Protein AF-A0A7R9Y716-F1 (afdb_monomer_lite)

Secondary structure (DSSP, 8-state):
---S------PPBHHHHHHHHHHHHHHHHHHS-TT------TTHHHHHHTTS-B-TTT-BBSSTHHHHHHHHIIIIIHHHHHHHHHHHSSSTT-------------------

Radius of gyration: 28.52 Å; chains: 1; bounding box: 51×34×99 Å

pLDDT: mean 78.41, std 21.34, range [30.67, 97.94]

Organism: NCBI:txid156133

Foldseek 3Di:
DDDPDDDDDDFDALVNQLVLLVVVVVVCCVPPPPPDRDDDPSCVSSVLSVPFDADPPPRGGPVGNVVSVVSCCVPPVVVVVVVVVVVVPDPPPPDPPDDDDDDDDDDDDDDD

Sequence (112 aa):
GLIDAFVPFQPLRRTDLAELAQRRLEVRRLLELDRFALSWEDSVPDWLAGRAEYEYVGGWAIEGAKEIDTIISRHVTRALREWARSKALPERERHPQHRGLSLGATLRGAAP

Structure (mmCIF, N/CA/C/O backbone):
data_AF-A0A7R9Y716-F1
#
_entry.id   AF-A0A7R9Y716-F1
#
loop_
_atom_site.group_PDB
_atom_site.id
_atom_site.type_symbol
_atom_site.label_atom_id
_atom_site.label_alt_id
_atom_site.label_comp_id
_atom_site.label_asym_id
_atom_site.label_entity_id
_atom_site.label_seq_id
_atom_site.pdbx_PDB_ins_code
_atom_site.Cartn_x
_atom_site.Cartn_y
_atom_site.Cartn_z
_atom_site.occupancy
_atom_site.B_iso_or_equiv
_atom_site.auth_seq_id
_atom_site.auth_comp_id
_atom_site.auth_asym_id
_atom_site.auth_atom_id
_atom_site.pdbx_PDB_model_num
ATOM 1 N N . GLY A 1 1 ? 24.824 -24.234 -21.518 1.00 67.50 1 GLY A N 1
ATOM 2 C CA . GLY A 1 1 ? 24.076 -23.945 -20.284 1.00 67.50 1 GLY A CA 1
ATOM 3 C C . GLY A 1 1 ? 22.747 -23.384 -20.700 1.00 67.50 1 GLY A C 1
ATOM 4 O O . GLY A 1 1 ? 22.755 -22.466 -21.508 1.00 67.50 1 GLY A O 1
ATOM 5 N N . LEU A 1 2 ? 21.642 -23.979 -20.267 1.00 78.69 2 LEU A N 1
ATOM 6 C CA . LEU A 1 2 ? 20.322 -23.522 -20.683 1.00 78.69 2 LEU A CA 1
ATOM 7 C C . LEU A 1 2 ? 19.566 -23.038 -19.454 1.00 78.69 2 LEU A C 1
ATOM 9 O O . LEU A 1 2 ? 19.286 -23.810 -18.548 1.00 78.69 2 LEU A O 1
ATOM 13 N N . ILE A 1 3 ? 19.300 -21.737 -19.424 1.00 82.38 3 ILE A N 1
ATOM 14 C CA . ILE A 1 3 ? 18.208 -21.189 -18.631 1.00 82.38 3 ILE A CA 1
ATOM 15 C C . ILE A 1 3 ? 16.939 -21.534 -19.411 1.00 82.38 3 ILE A C 1
ATOM 17 O O . ILE A 1 3 ? 16.808 -21.108 -20.558 1.00 82.38 3 ILE A O 1
ATOM 21 N N . ASP A 1 4 ? 16.039 -22.308 -18.806 1.00 89.38 4 ASP A N 1
ATOM 22 C CA . ASP A 1 4 ? 14.795 -22.741 -19.457 1.00 89.38 4 ASP A CA 1
ATOM 23 C C . ASP A 1 4 ? 13.795 -21.585 -19.623 1.00 89.38 4 ASP A C 1
ATOM 25 O O . ASP A 1 4 ? 13.030 -21.552 -20.586 1.00 89.38 4 ASP A O 1
ATOM 29 N N . ALA A 1 5 ? 13.817 -20.607 -18.709 1.00 86.75 5 ALA A N 1
ATOM 30 C CA . ALA A 1 5 ? 13.029 -19.384 -18.810 1.00 86.75 5 ALA A CA 1
ATOM 31 C C . ALA A 1 5 ? 13.645 -18.233 -18.004 1.00 86.75 5 ALA A C 1
ATOM 33 O O . ALA A 1 5 ? 14.096 -18.410 -16.872 1.00 86.75 5 ALA A O 1
ATOM 34 N N . PHE A 1 6 ? 13.602 -17.032 -18.578 1.00 88.75 6 PHE A N 1
ATOM 35 C CA . PHE A 1 6 ? 13.879 -15.780 -17.883 1.00 88.75 6 PHE A CA 1
ATOM 36 C C . PHE A 1 6 ? 12.569 -15.009 -17.722 1.00 88.75 6 PHE A C 1
ATOM 38 O O . PHE A 1 6 ? 11.899 -14.718 -18.712 1.00 88.75 6 PHE A O 1
ATOM 45 N N . VAL A 1 7 ? 12.214 -14.674 -16.482 1.00 89.62 7 VAL A N 1
ATOM 46 C CA . VAL A 1 7 ? 11.036 -13.855 -16.180 1.00 89.62 7 VAL A CA 1
ATOM 47 C C . VAL A 1 7 ? 11.522 -12.479 -15.731 1.00 89.62 7 VAL A C 1
ATOM 49 O O . VAL A 1 7 ? 12.128 -12.381 -14.661 1.00 89.62 7 VAL A O 1
ATOM 52 N N . PRO A 1 8 ? 11.307 -11.420 -16.531 1.00 87.06 8 PRO A N 1
ATOM 53 C CA . PRO A 1 8 ? 11.728 -10.084 -16.146 1.00 87.06 8 PRO A CA 1
ATOM 54 C C . PRO A 1 8 ? 10.927 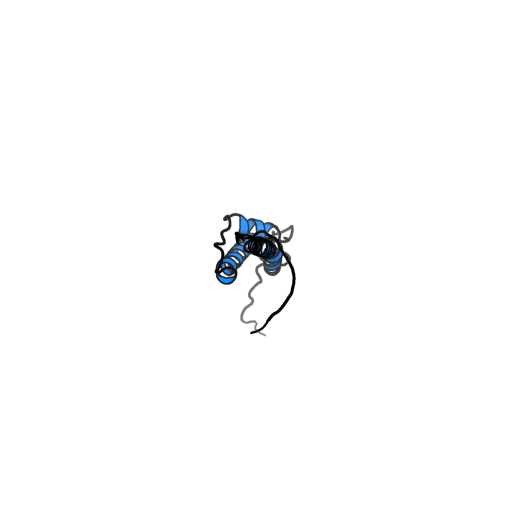-9.606 -14.936 1.00 87.06 8 PRO A C 1
ATOM 56 O O . PRO A 1 8 ? 9.713 -9.794 -14.851 1.00 87.06 8 PRO A O 1
ATOM 59 N N . PHE A 1 9 ? 11.619 -8.953 -14.006 1.00 87.81 9 PHE A N 1
ATOM 60 C CA . PHE A 1 9 ? 10.969 -8.266 -12.902 1.00 87.81 9 PHE A CA 1
ATOM 61 C C . PHE A 1 9 ? 10.199 -7.051 -13.428 1.00 87.81 9 PHE A C 1
ATOM 63 O O . PHE A 1 9 ? 10.750 -6.238 -14.172 1.00 87.81 9 PHE A O 1
ATOM 70 N N . GLN A 1 10 ? 8.940 -6.918 -13.013 1.00 88.25 10 GLN A N 1
ATOM 71 C CA . GLN A 1 10 ? 8.128 -5.745 -13.301 1.00 88.25 10 GLN A CA 1
ATOM 72 C C . GLN A 1 10 ? 8.070 -4.849 -12.055 1.00 88.25 10 GLN A C 1
ATOM 74 O O . GLN A 1 10 ? 7.533 -5.280 -11.031 1.00 88.25 10 GLN A O 1
ATOM 79 N N . PRO A 1 11 ? 8.618 -3.622 -12.114 1.00 92.56 11 PRO A N 1
ATOM 80 C CA . PRO A 1 11 ? 8.556 -2.697 -10.994 1.00 92.56 11 PRO A CA 1
ATOM 81 C C . PRO A 1 11 ? 7.116 -2.258 -10.718 1.00 92.56 11 PRO A C 1
ATOM 83 O O . PRO A 1 11 ? 6.303 -2.112 -11.633 1.00 92.56 11 PRO A O 1
ATOM 86 N N . LEU A 1 12 ? 6.817 -2.037 -9.438 1.00 96.12 12 LEU A N 1
ATOM 87 C CA . LEU A 1 12 ? 5.480 -1.666 -8.986 1.00 96.12 12 LEU A CA 1
ATOM 88 C C . LEU A 1 12 ? 5.218 -0.186 -9.244 1.00 96.12 12 LEU A C 1
ATOM 90 O O . LEU A 1 12 ? 6.061 0.667 -8.974 1.00 96.12 12 LEU A O 1
ATOM 94 N N . ARG A 1 13 ? 4.022 0.119 -9.728 1.00 96.56 13 ARG A N 1
ATOM 95 C CA . ARG A 1 13 ? 3.486 1.472 -9.864 1.00 96.56 13 ARG A CA 1
ATOM 96 C C . ARG A 1 13 ? 2.616 1.817 -8.669 1.00 96.56 13 ARG A C 1
ATOM 98 O O . ARG A 1 13 ? 2.185 0.957 -7.902 1.00 96.56 13 ARG A O 1
ATOM 105 N N . ARG A 1 14 ? 2.259 3.096 -8.576 1.00 96.56 14 ARG A N 1
ATOM 106 C CA . ARG A 1 14 ? 1.291 3.586 -7.588 1.00 96.56 14 ARG A CA 1
ATOM 107 C C . ARG A 1 14 ? -0.029 2.818 -7.614 1.00 96.56 14 ARG A C 1
ATOM 109 O O . ARG A 1 14 ? -0.566 2.518 -6.557 1.00 96.56 14 ARG A O 1
ATOM 116 N N . THR A 1 15 ? -0.535 2.480 -8.799 1.00 96.62 15 THR A N 1
ATOM 117 C CA . THR A 1 15 ? -1.776 1.706 -8.952 1.00 96.62 15 THR A CA 1
ATOM 118 C C . THR A 1 15 ? -1.667 0.323 -8.319 1.00 96.62 15 THR A C 1
ATOM 120 O O . THR A 1 15 ? -2.583 -0.099 -7.619 1.00 96.62 15 THR A O 1
ATOM 123 N N . ASP A 1 16 ? -0.521 -0.338 -8.483 1.00 96.94 16 ASP A N 1
ATOM 124 C CA . ASP A 1 16 ? -0.269 -1.665 -7.914 1.00 96.94 16 ASP A CA 1
ATOM 125 C C . ASP A 1 16 ? -0.170 -1.578 -6.385 1.00 96.94 16 ASP A C 1
ATOM 127 O O . ASP A 1 16 ? -0.683 -2.429 -5.658 1.00 96.94 16 ASP A O 1
ATOM 131 N N . LEU A 1 17 ? 0.447 -0.505 -5.879 1.00 97.50 17 LEU A N 1
ATOM 132 C CA . LEU A 1 17 ? 0.510 -0.234 -4.447 1.00 97.50 17 LEU A CA 1
ATOM 133 C C . LEU A 1 17 ? -0.852 0.141 -3.848 1.00 97.50 17 LEU A C 1
ATOM 135 O O . LEU A 1 17 ? -1.118 -0.223 -2.703 1.00 97.50 17 LEU A O 1
ATOM 139 N N . ALA A 1 18 ? -1.724 0.817 -4.597 1.00 97.94 18 ALA A N 1
ATOM 140 C CA . ALA A 1 18 ? -3.089 1.118 -4.169 1.00 97.94 18 ALA A CA 1
ATOM 141 C C . ALA A 1 18 ? -3.930 -0.163 -4.074 1.00 97.94 18 ALA A C 1
ATOM 143 O O . ALA A 1 18 ? -4.593 -0.391 -3.061 1.00 97.94 18 ALA A O 1
ATOM 144 N N . GLU A 1 19 ? -3.835 -1.045 -5.070 1.00 97.38 19 GLU A N 1
ATOM 145 C CA . GLU A 1 19 ? -4.490 -2.355 -5.034 1.00 97.38 19 GLU A CA 1
ATOM 146 C C . GLU A 1 19 ? -3.970 -3.205 -3.865 1.00 97.38 19 GLU A C 1
ATOM 148 O O . GLU A 1 19 ? -4.743 -3.811 -3.115 1.00 97.38 19 GLU A O 1
ATOM 153 N N . LEU A 1 20 ? -2.651 -3.207 -3.650 1.00 96.81 20 LEU A N 1
ATOM 154 C CA . LEU A 1 20 ? -2.053 -3.885 -2.509 1.00 96.81 20 LEU A CA 1
ATOM 155 C C . LEU A 1 20 ? -2.573 -3.306 -1.188 1.00 96.81 20 LEU A C 1
ATOM 157 O O . LEU A 1 20 ? -2.954 -4.069 -0.299 1.00 96.81 20 LEU A O 1
ATOM 161 N N . ALA A 1 21 ? -2.626 -1.979 -1.052 1.00 97.19 21 ALA A N 1
ATOM 162 C CA . ALA A 1 21 ? -3.139 -1.320 0.143 1.00 97.19 21 ALA A CA 1
ATOM 163 C C . ALA A 1 21 ? -4.597 -1.711 0.422 1.00 97.19 21 ALA A C 1
ATOM 165 O O . ALA A 1 21 ? -4.916 -2.062 1.560 1.00 97.19 21 ALA A O 1
ATOM 166 N N . GLN A 1 22 ? -5.454 -1.742 -0.602 1.00 96.31 22 GLN A N 1
ATOM 167 C CA . GLN A 1 22 ? -6.840 -2.192 -0.475 1.00 96.31 22 GLN A CA 1
ATOM 168 C C . GLN A 1 22 ? -6.916 -3.614 0.094 1.00 96.31 22 GLN A C 1
ATOM 170 O O . GLN A 1 22 ? -7.539 -3.829 1.136 1.00 96.31 22 GLN A O 1
ATOM 175 N N . ARG A 1 23 ? -6.207 -4.573 -0.514 1.00 95.19 23 ARG A N 1
ATOM 176 C CA . ARG A 1 23 ? -6.192 -5.973 -0.051 1.00 95.19 23 ARG A CA 1
ATOM 177 C C . ARG A 1 23 ? -5.709 -6.086 1.399 1.00 95.19 23 ARG A C 1
ATOM 179 O O . ARG A 1 23 ? -6.244 -6.856 2.195 1.00 95.19 23 ARG A O 1
ATOM 186 N N . ARG A 1 24 ? -4.702 -5.297 1.786 1.00 92.88 24 ARG A N 1
ATOM 187 C CA . ARG A 1 24 ? -4.168 -5.277 3.160 1.00 92.88 24 ARG A CA 1
ATOM 188 C C . ARG A 1 24 ? -5.137 -4.671 4.176 1.00 92.88 24 ARG A C 1
ATOM 190 O O . ARG A 1 24 ? -5.107 -5.081 5.340 1.00 92.88 24 ARG A O 1
ATOM 197 N N . LEU A 1 25 ? -5.957 -3.705 3.770 1.00 91.62 25 LEU A N 1
ATOM 198 C CA . LEU A 1 25 ? -7.025 -3.145 4.597 1.00 91.62 25 LEU A CA 1
ATOM 199 C C . LEU A 1 25 ? -8.191 -4.126 4.748 1.00 91.62 25 LEU A C 1
ATOM 201 O O . LEU A 1 25 ? -8.708 -4.282 5.851 1.00 91.62 25 LEU A O 1
ATOM 205 N N . GLU A 1 26 ? -8.568 -4.832 3.682 1.00 89.62 26 GLU A N 1
ATOM 206 C CA . GLU A 1 26 ? -9.597 -5.880 3.716 1.00 89.62 26 GLU A CA 1
ATOM 207 C C . GLU A 1 26 ? -9.214 -7.011 4.673 1.00 89.62 26 GLU A C 1
ATOM 209 O O . GLU A 1 26 ? -9.994 -7.368 5.554 1.00 89.62 26 GLU A O 1
ATOM 214 N N . VAL A 1 27 ? -7.977 -7.506 4.585 1.00 87.75 27 VAL A N 1
ATOM 215 C CA . VAL A 1 27 ? -7.460 -8.515 5.521 1.00 87.75 27 VAL A CA 1
ATOM 216 C C . VAL A 1 27 ? -7.544 -8.021 6.968 1.00 87.75 27 VAL A C 1
ATOM 218 O O . VAL A 1 27 ? -7.957 -8.769 7.848 1.00 87.75 27 VAL A O 1
ATOM 221 N N . ARG A 1 28 ? -7.219 -6.753 7.238 1.00 81.44 28 ARG A N 1
ATOM 222 C CA . ARG A 1 28 ? -7.331 -6.184 8.594 1.00 81.44 28 ARG A CA 1
ATOM 223 C C . ARG A 1 28 ? -8.770 -6.045 9.062 1.00 81.44 28 ARG A C 1
ATOM 225 O O . ARG A 1 28 ? -9.050 -6.340 10.219 1.00 81.44 28 ARG A O 1
ATOM 232 N N . ARG A 1 29 ? -9.682 -5.643 8.178 1.00 81.44 29 ARG A N 1
ATOM 233 C CA . ARG A 1 29 ? -11.119 -5.624 8.473 1.00 81.44 29 ARG A CA 1
ATOM 234 C C . ARG A 1 29 ? -11.610 -7.010 8.905 1.00 81.44 29 ARG A C 1
ATOM 236 O O . ARG A 1 29 ? -12.440 -7.083 9.800 1.00 81.44 29 ARG A O 1
ATOM 243 N N . LEU A 1 30 ? -11.092 -8.076 8.292 1.00 76.06 30 LEU A N 1
ATOM 244 C CA . LEU A 1 30 ? -11.458 -9.459 8.612 1.00 76.06 30 LEU A CA 1
ATOM 245 C C . LEU A 1 30 ? -10.773 -9.996 9.879 1.00 76.06 30 LEU A C 1
ATOM 247 O O . LEU A 1 30 ? -11.394 -10.742 10.625 1.00 76.06 30 LEU A O 1
ATOM 251 N N . LEU A 1 31 ? -9.501 -9.656 10.107 1.00 72.88 31 LEU A N 1
ATOM 252 C CA . LEU A 1 31 ? -8.685 -10.269 11.163 1.00 72.88 31 LEU A CA 1
ATOM 253 C C . LEU A 1 31 ? -8.631 -9.474 12.469 1.00 72.88 31 LEU A C 1
ATOM 255 O O . LEU A 1 31 ? -8.483 -10.071 13.532 1.00 72.88 31 LEU A O 1
ATOM 259 N N . GLU A 1 32 ? -8.655 -8.141 12.415 1.00 64.62 32 GLU A N 1
ATOM 260 C CA . GLU A 1 32 ? -8.222 -7.336 13.563 1.00 64.62 32 GLU A CA 1
ATOM 261 C C . GLU A 1 32 ? -9.355 -6.832 14.454 1.00 64.62 32 GLU A C 1
ATOM 263 O O . GLU A 1 32 ? -9.050 -6.385 15.556 1.00 64.62 32 GLU A O 1
ATOM 268 N N . LEU A 1 33 ? -10.636 -6.912 14.072 1.00 57.06 33 LEU A N 1
ATOM 269 C CA . LEU A 1 33 ? -11.713 -6.376 14.913 1.00 57.06 33 LEU A CA 1
ATOM 270 C C . LEU A 1 33 ? -13.042 -7.138 14.765 1.00 57.06 33 LEU A C 1
ATOM 272 O O . LEU A 1 33 ? -14.001 -6.616 14.208 1.00 57.06 33 LEU A O 1
ATOM 276 N N . ASP A 1 34 ? -13.170 -8.275 15.453 1.00 54.62 34 ASP A N 1
ATOM 277 C CA . ASP A 1 34 ? -14.477 -8.897 15.780 1.00 54.62 34 ASP A CA 1
ATOM 278 C C . ASP A 1 34 ? -15.424 -7.941 16.548 1.00 54.62 34 ASP A C 1
ATOM 280 O O . ASP A 1 34 ? -16.593 -8.230 16.786 1.00 54.62 34 ASP A O 1
ATOM 284 N N . ARG A 1 35 ? -14.909 -6.781 16.981 1.00 60.22 35 ARG A N 1
ATOM 285 C CA . ARG A 1 35 ? -15.599 -5.797 17.822 1.00 60.22 35 ARG A CA 1
ATOM 286 C C . ARG A 1 35 ? -15.980 -4.505 17.100 1.00 60.22 35 ARG A C 1
ATOM 288 O O . ARG A 1 35 ? -16.710 -3.708 17.682 1.00 60.22 35 ARG A O 1
ATOM 295 N N . PHE A 1 36 ? -15.496 -4.262 15.878 1.00 66.94 36 PHE A N 1
ATOM 296 C CA . PHE A 1 36 ? -15.720 -2.983 15.199 1.00 66.94 36 PHE A CA 1
ATOM 297 C C . PHE A 1 36 ? -15.915 -3.145 13.691 1.00 66.94 36 PHE A C 1
ATOM 299 O O . PHE A 1 36 ? -15.104 -3.759 13.003 1.00 66.94 36 PHE A O 1
ATOM 306 N N . ALA A 1 37 ? -16.966 -2.517 13.163 1.00 75.00 37 ALA A N 1
ATOM 307 C CA . ALA A 1 37 ? -17.205 -2.440 11.728 1.00 75.00 37 ALA A CA 1
ATOM 308 C C . ALA A 1 37 ? -16.266 -1.402 11.092 1.00 75.00 37 ALA A C 1
ATOM 310 O O . ALA A 1 37 ? -16.567 -0.209 11.066 1.00 75.00 37 ALA A O 1
ATOM 311 N N . LEU A 1 38 ? -15.113 -1.853 10.596 1.00 81.50 38 LEU A N 1
ATOM 312 C CA . LEU A 1 38 ? -14.204 -1.000 9.831 1.00 81.50 38 LEU A CA 1
ATOM 313 C C . LEU A 1 38 ? -14.711 -0.812 8.403 1.00 81.50 38 LEU A C 1
ATOM 315 O O . LEU A 1 38 ? -15.027 -1.774 7.701 1.00 81.50 38 LEU A O 1
ATOM 319 N N . SER A 1 39 ? -14.736 0.443 7.976 1.00 85.69 39 SER A N 1
ATOM 320 C CA . SER A 1 39 ? -14.960 0.851 6.595 1.00 85.69 39 SER A CA 1
ATOM 321 C C . SER A 1 39 ? -14.044 2.025 6.273 1.00 85.69 39 SER A C 1
ATOM 323 O O . SER A 1 39 ? -13.559 2.715 7.172 1.00 85.69 39 SER A O 1
ATOM 325 N N . TRP A 1 40 ? -13.777 2.210 4.989 1.00 87.75 40 TRP A N 1
ATOM 326 C CA . TRP A 1 40 ? -12.880 3.232 4.468 1.00 87.75 40 TRP A CA 1
ATOM 327 C C . TRP A 1 40 ? -13.525 3.817 3.219 1.00 87.75 40 TRP A C 1
ATOM 329 O O . TRP A 1 40 ? -14.281 3.124 2.541 1.00 87.75 40 TRP A O 1
ATOM 339 N N . GLU A 1 41 ? -13.211 5.069 2.914 1.00 94.00 41 GLU A N 1
ATOM 340 C CA . GLU A 1 41 ? -13.545 5.640 1.612 1.00 94.00 41 GLU A CA 1
ATOM 341 C C . GLU A 1 41 ? -12.700 4.976 0.516 1.00 94.00 41 GLU A C 1
ATOM 343 O O . GLU A 1 41 ? -11.541 4.620 0.749 1.00 94.00 41 GLU A O 1
ATOM 348 N N . ASP A 1 42 ? -13.246 4.882 -0.697 1.00 93.38 42 ASP A N 1
ATOM 349 C CA . ASP A 1 42 ? -12.558 4.301 -1.863 1.00 93.38 42 ASP A CA 1
ATOM 350 C C . ASP A 1 42 ? -11.262 5.050 -2.229 1.00 93.38 42 ASP A C 1
ATOM 352 O O . ASP A 1 42 ? -10.391 4.521 -2.916 1.00 93.38 42 ASP A O 1
ATOM 356 N N . SER A 1 43 ? -11.105 6.281 -1.737 1.00 96.38 43 SER A N 1
ATOM 357 C CA . SER A 1 43 ? -9.911 7.114 -1.894 1.00 96.38 43 SER A CA 1
ATOM 358 C C . SER A 1 43 ? -8.749 6.701 -0.979 1.00 96.38 43 SER A C 1
ATOM 360 O O . SER A 1 43 ? -7.594 7.030 -1.261 1.00 96.38 43 SER A O 1
ATOM 362 N N . VAL A 1 44 ? -9.016 5.982 0.119 1.00 96.38 44 VAL A N 1
ATOM 363 C CA . VAL A 1 44 ? -8.013 5.662 1.149 1.00 96.38 44 VAL A CA 1
ATOM 364 C C . VAL A 1 44 ? -6.866 4.797 0.612 1.00 96.38 44 VAL A C 1
ATOM 366 O O . VAL A 1 44 ? -5.716 5.114 0.925 1.00 96.38 44 VAL A O 1
ATOM 369 N N . PRO A 1 45 ? -7.094 3.742 -0.196 1.00 97.06 45 PRO A N 1
ATOM 370 C CA . PRO A 1 45 ? -6.001 2.951 -0.758 1.00 97.06 45 PRO A CA 1
ATOM 371 C C . PRO A 1 45 ? -5.044 3.773 -1.631 1.00 97.06 45 PRO A C 1
ATOM 373 O O . PRO A 1 45 ? -3.829 3.670 -1.459 1.00 97.06 45 PRO A O 1
ATOM 376 N N . ASP A 1 46 ? -5.565 4.644 -2.502 1.00 97.88 46 ASP A N 1
ATOM 377 C CA . ASP A 1 46 ? -4.718 5.529 -3.313 1.00 97.88 46 ASP A CA 1
ATOM 378 C C . ASP A 1 46 ? -4.001 6.576 -2.450 1.00 97.88 46 ASP A C 1
ATOM 380 O O . ASP A 1 46 ? -2.816 6.853 -2.643 1.00 97.88 46 ASP A O 1
ATOM 384 N N . TRP A 1 47 ? -4.677 7.108 -1.430 1.00 97.69 47 TRP A N 1
ATOM 385 C CA . TRP A 1 47 ? -4.062 8.017 -0.465 1.00 97.69 47 TRP A CA 1
ATOM 386 C C . TRP A 1 47 ? -2.905 7.356 0.302 1.00 97.69 47 TRP A C 1
ATOM 388 O O . TRP A 1 47 ? -1.886 8.004 0.558 1.00 97.69 47 TRP A O 1
ATOM 398 N N . LEU A 1 48 ? -3.024 6.073 0.659 1.00 97.44 48 LEU A N 1
ATOM 399 C CA . LEU A 1 48 ? -1.939 5.302 1.272 1.00 97.44 48 LEU A CA 1
ATOM 400 C C . LEU A 1 48 ? -0.797 5.085 0.275 1.00 97.44 48 LEU A C 1
ATOM 402 O O . LEU A 1 48 ? 0.355 5.342 0.616 1.00 97.44 48 LEU A O 1
ATOM 406 N N . ALA A 1 49 ? -1.106 4.685 -0.960 1.00 97.56 49 ALA A N 1
ATOM 407 C CA . ALA A 1 49 ? -0.106 4.497 -2.008 1.00 97.56 49 ALA A CA 1
ATOM 408 C C . ALA A 1 49 ? 0.656 5.789 -2.332 1.00 97.56 49 ALA A C 1
ATOM 410 O O . ALA A 1 49 ? 1.862 5.759 -2.561 1.00 97.56 49 ALA A O 1
ATOM 411 N N . GLY A 1 50 ? -0.006 6.945 -2.279 1.00 97.12 50 GLY A N 1
ATOM 412 C CA . GLY A 1 50 ? 0.613 8.247 -2.522 1.00 97.12 50 GLY A CA 1
ATOM 413 C C . GLY A 1 50 ? 1.651 8.695 -1.491 1.00 97.12 50 GLY A C 1
ATOM 414 O O . GLY A 1 50 ? 2.242 9.753 -1.677 1.00 97.12 50 GLY A O 1
ATOM 415 N N . ARG A 1 51 ? 1.861 7.931 -0.413 1.00 97.25 51 ARG A N 1
ATOM 416 C CA . ARG A 1 51 ? 2.908 8.180 0.595 1.00 97.25 51 ARG A CA 1
ATOM 417 C C . ARG A 1 51 ? 4.198 7.421 0.343 1.00 97.25 51 ARG A C 1
ATOM 419 O O . ARG A 1 51 ? 5.166 7.707 1.036 1.00 97.25 51 ARG A O 1
ATOM 426 N N . ALA A 1 52 ? 4.168 6.454 -0.567 1.00 97.31 52 ALA A N 1
ATOM 427 C CA . ALA A 1 52 ? 5.359 5.734 -0.965 1.00 97.31 52 ALA A CA 1
ATOM 428 C C . ALA A 1 52 ? 6.289 6.640 -1.778 1.00 97.31 52 ALA A C 1
ATOM 430 O O . ALA A 1 52 ? 5.845 7.625 -2.383 1.00 97.31 52 ALA A O 1
ATOM 431 N N . GLU A 1 53 ? 7.566 6.290 -1.808 1.00 96.38 53 GLU A N 1
ATOM 432 C CA . GLU A 1 53 ? 8.545 6.976 -2.639 1.00 96.38 53 GLU A CA 1
ATOM 433 C C . GLU A 1 53 ? 8.605 6.355 -4.036 1.00 96.38 53 GLU A C 1
ATOM 435 O O . GLU A 1 53 ? 8.618 5.132 -4.209 1.00 96.38 53 GLU A O 1
ATOM 440 N N . TYR A 1 54 ? 8.655 7.219 -5.052 1.00 96.81 54 TYR A N 1
ATOM 441 C CA . TYR A 1 54 ? 8.659 6.814 -6.453 1.00 96.81 54 TYR A CA 1
ATOM 442 C C . TYR A 1 54 ? 9.834 7.431 -7.202 1.00 96.81 54 TYR A C 1
ATOM 444 O O . TYR A 1 54 ? 10.174 8.599 -6.999 1.00 96.81 54 TYR A O 1
ATOM 452 N N . GLU A 1 55 ? 10.414 6.664 -8.119 1.00 94.88 55 GLU A N 1
ATOM 453 C CA . GLU A 1 55 ? 11.387 7.177 -9.071 1.00 94.88 55 GLU A CA 1
ATOM 454 C C . GLU A 1 55 ? 10.769 8.303 -9.905 1.00 94.88 55 GLU A C 1
ATOM 456 O O . GLU A 1 55 ? 9.667 8.172 -10.448 1.00 94.88 55 GLU A O 1
ATOM 461 N N . TYR A 1 56 ? 11.512 9.406 -10.047 1.00 88.69 56 TYR A N 1
ATOM 462 C CA . TYR A 1 56 ? 11.067 10.571 -10.815 1.00 88.69 56 TYR A CA 1
ATOM 463 C C . TYR A 1 56 ? 10.758 10.213 -12.275 1.00 88.69 56 TYR A C 1
ATOM 465 O O . TYR A 1 56 ? 9.780 10.686 -12.853 1.00 88.69 56 TYR A O 1
ATOM 473 N N . VAL A 1 57 ? 11.583 9.347 -12.866 1.00 90.56 57 VAL A N 1
ATOM 474 C CA . VAL A 1 57 ? 11.380 8.830 -14.219 1.00 90.56 57 VAL A CA 1
ATOM 475 C C . VAL A 1 57 ? 10.722 7.458 -14.119 1.00 90.56 57 VAL A C 1
ATOM 477 O O . VAL A 1 57 ? 11.250 6.558 -13.484 1.00 90.56 57 VAL A O 1
ATOM 480 N N . GLY A 1 58 ? 9.567 7.287 -14.764 1.00 87.81 58 GLY A N 1
ATOM 481 C CA . GLY A 1 58 ? 8.867 5.999 -14.826 1.00 87.81 58 GLY A CA 1
ATOM 482 C C . GLY A 1 58 ? 7.883 5.724 -13.682 1.00 87.81 58 GLY A C 1
ATOM 483 O O . GLY A 1 58 ? 6.991 4.899 -13.871 1.00 87.81 58 GLY A O 1
ATOM 484 N N . GLY A 1 59 ? 7.953 6.455 -12.562 1.00 94.06 59 GLY A N 1
ATOM 485 C CA . GLY A 1 59 ? 6.936 6.399 -11.503 1.00 94.06 59 GLY A CA 1
ATOM 486 C C . GLY A 1 59 ? 6.890 5.061 -10.762 1.00 94.06 59 GLY A C 1
ATOM 487 O O . GLY A 1 59 ? 5.813 4.592 -10.382 1.00 94.06 59 GLY A O 1
ATOM 488 N N . TRP A 1 60 ? 8.051 4.433 -10.601 1.00 95.62 60 TRP A N 1
ATOM 489 C CA . TRP A 1 60 ? 8.210 3.128 -9.972 1.00 95.62 60 TRP A CA 1
ATOM 490 C C . TRP A 1 60 ? 8.444 3.268 -8.478 1.00 95.62 60 TRP A C 1
ATOM 492 O O . TRP A 1 60 ? 9.220 4.119 -8.062 1.00 95.62 60 TRP A O 1
ATOM 502 N N . ALA A 1 61 ? 7.793 2.436 -7.675 1.00 96.00 61 ALA A N 1
ATOM 503 C CA . ALA A 1 61 ? 7.990 2.421 -6.236 1.00 96.00 61 ALA A CA 1
ATOM 504 C C . ALA A 1 61 ? 9.425 1.993 -5.904 1.00 96.00 61 ALA A C 1
ATOM 506 O O . ALA A 1 61 ? 9.832 0.884 -6.256 1.00 96.00 61 ALA A O 1
ATOM 507 N N . ILE A 1 62 ? 10.158 2.850 -5.195 1.00 95.06 62 ILE A N 1
ATOM 508 C CA . ILE A 1 62 ? 11.578 2.643 -4.874 1.00 95.06 62 ILE A CA 1
ATOM 509 C C . ILE A 1 62 ? 11.740 1.459 -3.914 1.00 95.06 62 ILE A C 1
ATOM 511 O O . ILE A 1 62 ? 12.568 0.576 -4.129 1.00 95.06 62 ILE A O 1
ATOM 515 N N . GLU A 1 63 ? 10.903 1.396 -2.877 1.00 94.25 63 GLU A N 1
ATOM 516 C CA . GLU A 1 63 ? 10.905 0.305 -1.893 1.00 94.25 63 GLU A CA 1
ATOM 517 C C . GLU A 1 63 ? 9.899 -0.819 -2.215 1.00 94.25 63 GLU A C 1
ATOM 519 O O . GLU A 1 63 ? 9.810 -1.829 -1.502 1.00 94.25 63 GLU A O 1
ATOM 524 N N . GLY A 1 64 ? 9.128 -0.668 -3.294 1.00 93.00 64 GLY A N 1
ATOM 525 C CA . GLY A 1 64 ? 8.108 -1.624 -3.707 1.00 93.00 64 GLY A CA 1
ATOM 526 C C . GLY A 1 64 ? 7.043 -1.889 -2.633 1.00 93.00 64 GLY A C 1
ATOM 527 O O . GLY A 1 64 ? 6.610 -1.007 -1.895 1.00 93.00 64 GLY A O 1
ATOM 528 N N . ALA A 1 65 ? 6.592 -3.142 -2.544 1.00 92.88 65 ALA A N 1
ATOM 529 C CA . ALA A 1 65 ? 5.470 -3.538 -1.690 1.00 92.88 65 ALA A CA 1
ATOM 530 C C . ALA A 1 65 ? 5.740 -3.391 -0.180 1.00 92.88 65 ALA A C 1
ATOM 532 O O . ALA A 1 65 ? 4.797 -3.273 0.604 1.00 92.88 65 ALA A O 1
ATOM 533 N N . LYS A 1 66 ? 7.012 -3.410 0.239 1.00 92.12 66 LYS A N 1
ATOM 534 C CA . LYS A 1 66 ? 7.404 -3.368 1.656 1.00 92.12 66 LYS A CA 1
ATOM 535 C C . LYS A 1 66 ? 6.990 -2.055 2.326 1.00 92.12 66 LYS A C 1
ATOM 537 O O . LYS A 1 66 ? 6.602 -2.046 3.497 1.00 92.12 66 LYS A O 1
ATOM 542 N N . GLU A 1 67 ? 7.059 -0.954 1.590 1.00 94.31 67 GLU A N 1
ATOM 543 C CA . GLU A 1 67 ? 6.762 0.375 2.117 1.00 94.31 67 GLU A CA 1
ATOM 544 C C . GLU A 1 67 ? 5.290 0.510 2.527 1.00 94.31 67 GLU A C 1
ATOM 546 O O . GLU A 1 67 ? 4.974 1.098 3.563 1.00 94.31 67 GLU A O 1
ATOM 551 N N . ILE A 1 68 ? 4.385 -0.133 1.781 1.00 95.94 68 ILE A N 1
ATOM 552 C CA . ILE A 1 68 ? 2.943 -0.105 2.049 1.00 95.94 68 ILE A CA 1
ATOM 553 C C . ILE A 1 68 ? 2.597 -0.683 3.417 1.00 95.94 68 ILE A C 1
ATOM 555 O O . ILE A 1 68 ? 1.787 -0.099 4.139 1.00 95.94 68 ILE A O 1
ATOM 559 N N . ASP A 1 69 ? 3.245 -1.769 3.834 1.00 92.38 69 ASP A N 1
ATOM 560 C CA . ASP A 1 69 ? 3.007 -2.336 5.163 1.00 92.38 69 ASP A CA 1
ATOM 561 C C . ASP A 1 69 ? 3.442 -1.365 6.278 1.00 92.38 69 ASP A C 1
ATOM 563 O O . ASP A 1 69 ? 2.767 -1.241 7.310 1.00 92.38 69 ASP A O 1
ATOM 567 N N . THR A 1 70 ? 4.520 -0.610 6.052 1.00 94.31 70 THR A N 1
ATOM 568 C CA . THR A 1 70 ? 5.003 0.427 6.978 1.00 94.31 70 THR A CA 1
ATOM 569 C C . THR A 1 70 ? 4.048 1.621 7.025 1.00 94.31 70 THR A C 1
ATOM 571 O O . THR A 1 70 ? 3.690 2.088 8.112 1.00 94.31 70 THR A O 1
ATOM 574 N N . ILE A 1 71 ? 3.575 2.084 5.866 1.00 96.44 71 ILE A N 1
ATOM 575 C CA . ILE A 1 71 ? 2.611 3.184 5.733 1.00 96.44 71 ILE A CA 1
ATOM 576 C C . ILE A 1 71 ? 1.292 2.830 6.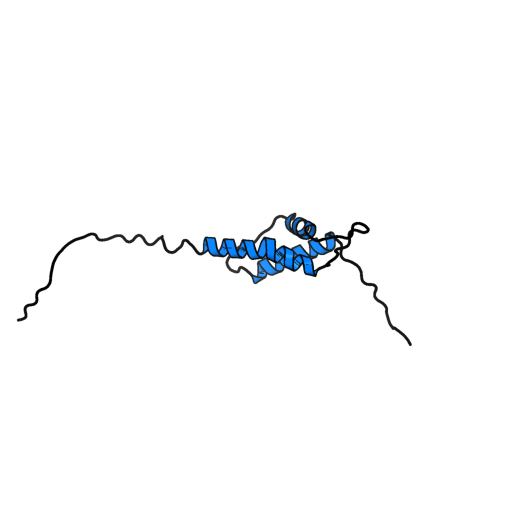434 1.00 96.44 71 ILE A C 1
ATOM 578 O O . ILE A 1 71 ? 0.802 3.608 7.258 1.00 96.44 71 ILE A O 1
ATOM 582 N N . ILE A 1 72 ? 0.747 1.634 6.189 1.00 94.00 72 ILE A N 1
ATOM 583 C CA . ILE A 1 72 ? -0.478 1.155 6.849 1.00 94.00 72 ILE A CA 1
ATOM 584 C C . ILE A 1 72 ? -0.274 1.052 8.361 1.00 94.00 72 ILE A C 1
ATOM 586 O O . ILE A 1 72 ? -1.142 1.453 9.141 1.00 94.00 72 ILE A O 1
ATOM 590 N N . SER A 1 73 ? 0.876 0.547 8.807 1.00 91.38 73 SER A N 1
ATOM 591 C CA . SER A 1 73 ? 1.177 0.449 10.237 1.00 91.38 73 SER A CA 1
ATOM 592 C C . SER A 1 73 ? 1.170 1.826 10.908 1.00 91.38 73 SER A C 1
ATOM 594 O O . SER A 1 73 ? 0.570 2.000 11.974 1.00 91.38 73 SER A O 1
ATOM 596 N N . ARG A 1 74 ? 1.781 2.820 10.253 1.00 92.69 74 ARG A N 1
ATOM 597 C CA . ARG A 1 74 ? 1.892 4.198 10.743 1.00 92.69 74 ARG A CA 1
ATOM 598 C C . ARG A 1 74 ? 0.550 4.926 10.782 1.00 92.69 74 ARG A C 1
ATOM 600 O O . ARG A 1 74 ? 0.266 5.583 11.780 1.00 92.69 74 ARG A O 1
ATOM 607 N N . HIS A 1 75 ? -0.244 4.830 9.718 1.00 91.69 75 HIS A N 1
ATOM 608 C CA . HIS A 1 75 ? -1.438 5.664 9.544 1.00 91.69 75 HIS A CA 1
ATOM 609 C C . HIS A 1 75 ? -2.741 4.984 9.949 1.00 91.69 75 HIS A C 1
ATOM 611 O O . HIS A 1 75 ? -3.671 5.665 10.365 1.00 91.69 75 HIS A O 1
ATOM 617 N N . VAL A 1 76 ? -2.810 3.657 9.861 1.00 90.06 76 VAL A N 1
ATOM 618 C CA . VAL A 1 76 ? -4.039 2.905 10.131 1.00 90.06 76 VAL A CA 1
ATOM 619 C C . VAL A 1 76 ? -3.899 2.132 11.430 1.00 90.06 76 VAL A C 1
ATOM 621 O O . VAL A 1 76 ? -4.633 2.377 12.381 1.00 90.06 76 VAL A O 1
ATOM 624 N N . THR A 1 77 ? -2.908 1.243 11.529 1.00 86.88 77 THR A N 1
ATOM 625 C CA . THR A 1 77 ? -2.802 0.324 12.678 1.00 86.88 77 THR A CA 1
ATOM 626 C C . THR A 1 77 ? -2.572 1.084 13.985 1.00 86.88 77 THR A C 1
ATOM 628 O O . THR A 1 77 ? -3.213 0.806 14.999 1.00 86.88 77 THR A O 1
ATOM 631 N N . ARG A 1 78 ? -1.678 2.078 13.977 1.00 86.12 78 ARG A N 1
ATOM 632 C CA . ARG A 1 78 ? -1.427 2.915 15.154 1.00 86.12 78 ARG A CA 1
ATOM 633 C C . ARG A 1 78 ? -2.675 3.690 15.586 1.00 86.12 78 ARG A C 1
ATOM 635 O O . ARG A 1 78 ? -3.017 3.642 16.766 1.00 86.12 78 ARG A O 1
ATOM 642 N N . ALA A 1 79 ? -3.359 4.334 14.641 1.00 85.12 79 ALA A N 1
ATOM 643 C CA . ALA A 1 79 ? -4.572 5.104 14.907 1.00 85.12 79 ALA A CA 1
ATOM 644 C C . ALA A 1 79 ? -5.698 4.214 15.457 1.00 85.12 79 ALA A C 1
ATOM 646 O O . ALA A 1 79 ? -6.322 4.559 16.458 1.00 85.12 79 ALA A O 1
ATOM 647 N N . LEU A 1 80 ? -5.898 3.026 14.878 1.00 83.81 80 LEU A N 1
ATOM 648 C CA . LEU A 1 80 ? -6.872 2.047 15.366 1.00 83.81 80 LEU A CA 1
ATOM 649 C C . LEU A 1 80 ? -6.555 1.583 16.788 1.00 83.81 80 LEU A C 1
ATOM 651 O O . LEU A 1 80 ? -7.453 1.516 17.623 1.00 83.81 80 LEU A O 1
ATOM 655 N N . ARG A 1 81 ? -5.284 1.306 17.103 1.00 83.06 81 ARG A N 1
ATOM 656 C CA . ARG A 1 81 ? -4.869 0.924 18.464 1.00 83.06 81 ARG A CA 1
ATOM 657 C C . ARG A 1 81 ? -5.070 2.059 19.469 1.00 83.06 81 ARG A C 1
ATOM 659 O O . ARG A 1 81 ? -5.476 1.802 20.598 1.00 83.06 81 ARG A O 1
ATOM 666 N N . GLU A 1 82 ? -4.766 3.298 19.089 1.00 85.19 82 GLU A N 1
ATOM 667 C CA . GLU A 1 82 ? -4.993 4.487 19.924 1.00 85.19 82 GLU A CA 1
ATOM 668 C C . GLU A 1 82 ? -6.487 4.711 20.183 1.00 85.19 82 GLU A C 1
ATOM 670 O O . GLU A 1 82 ? -6.890 4.897 21.332 1.00 85.19 82 GLU A O 1
ATOM 675 N N . TRP A 1 83 ? -7.312 4.594 19.146 1.00 83.31 83 TRP A N 1
ATOM 676 C CA . TRP A 1 83 ? -8.763 4.684 19.250 1.00 83.31 83 TRP A CA 1
ATOM 677 C C . TRP A 1 83 ? -9.369 3.550 20.086 1.00 83.31 83 TRP A C 1
ATOM 679 O O . TRP A 1 83 ? -10.189 3.797 20.965 1.00 83.31 83 TRP A O 1
ATOM 689 N N . ALA A 1 84 ? -8.929 2.307 19.890 1.00 80.25 84 ALA A N 1
ATOM 690 C CA . ALA A 1 84 ? -9.391 1.176 20.689 1.00 80.25 84 ALA A CA 1
ATOM 691 C C . ALA A 1 84 ? -9.074 1.376 22.182 1.00 80.25 84 ALA A C 1
ATOM 693 O O . ALA A 1 84 ? -9.910 1.084 23.035 1.00 80.25 84 ALA A O 1
ATOM 694 N N . ARG A 1 85 ? -7.900 1.941 22.511 1.00 82.38 85 ARG A N 1
ATOM 695 C CA . ARG A 1 85 ? -7.553 2.314 23.893 1.00 82.38 85 ARG A CA 1
ATOM 696 C C . ARG A 1 85 ? -8.435 3.435 24.442 1.00 82.38 85 ARG A C 1
ATOM 698 O O . ARG A 1 85 ? -8.837 3.349 25.598 1.00 82.38 85 ARG A O 1
ATOM 705 N N . SER A 1 86 ? -8.753 4.459 23.646 1.00 81.69 86 SER A N 1
ATOM 706 C CA . SER A 1 86 ? -9.619 5.559 24.095 1.00 81.69 86 SER A CA 1
ATOM 707 C C . SER A 1 86 ? -11.075 5.130 24.271 1.00 81.69 86 SER A C 1
ATOM 709 O O . SER A 1 86 ? -11.763 5.650 25.139 1.00 81.69 86 SER A O 1
ATOM 711 N N . LYS A 1 87 ? -11.545 4.141 23.506 1.00 70.00 87 LYS A N 1
ATOM 712 C CA . LYS A 1 87 ? -12.866 3.527 23.698 1.00 70.00 87 LYS A CA 1
ATOM 713 C C . LYS A 1 87 ? -12.908 2.544 24.869 1.00 70.00 87 LYS A C 1
ATOM 715 O O . LYS A 1 87 ? -13.959 2.404 25.481 1.00 70.00 87 LYS A O 1
ATOM 720 N N . ALA A 1 88 ? -11.784 1.913 25.214 1.00 60.25 88 ALA A N 1
ATOM 721 C CA . ALA A 1 88 ? -11.672 1.048 26.392 1.00 60.25 88 ALA A CA 1
ATOM 722 C C . ALA A 1 88 ? -11.691 1.816 27.737 1.00 60.25 88 ALA A C 1
ATOM 724 O O . ALA A 1 88 ? -11.916 1.208 28.782 1.00 60.25 88 ALA A O 1
ATOM 725 N N . LEU A 1 89 ? -11.495 3.141 27.732 1.00 53.91 89 LEU A N 1
ATOM 726 C CA . LEU A 1 89 ? -11.804 4.037 28.855 1.00 53.91 89 LEU A CA 1
ATOM 727 C C . LEU A 1 89 ? -12.956 4.968 28.433 1.00 53.91 89 LEU A C 1
ATOM 729 O O . LEU A 1 89 ? -12.681 6.047 27.910 1.00 53.91 89 LEU A O 1
ATOM 733 N N . PRO A 1 90 ? -14.239 4.571 28.592 1.00 49.12 90 PRO A N 1
ATOM 734 C CA . PRO A 1 90 ? -14.941 4.768 29.865 1.00 49.12 90 PRO A CA 1
ATOM 735 C C . PRO A 1 90 ? -16.121 3.784 30.091 1.00 49.12 90 PRO A C 1
ATOM 737 O O . PRO A 1 90 ? -17.275 4.109 29.815 1.00 49.12 90 PRO A O 1
ATOM 740 N N . GLU A 1 91 ? -15.869 2.602 30.660 1.00 50.69 91 GLU A N 1
ATOM 741 C CA . GLU A 1 91 ? -16.931 1.767 31.274 1.00 50.69 91 GLU A CA 1
ATOM 742 C C . GLU A 1 91 ? -16.822 1.674 32.805 1.00 50.69 91 GLU A C 1
ATOM 744 O O . GLU A 1 91 ? -17.741 1.200 33.468 1.00 50.69 91 GLU A O 1
ATOM 749 N N . ARG A 1 92 ? -15.745 2.194 33.412 1.00 51.47 92 ARG A N 1
ATOM 750 C CA . ARG A 1 92 ? -15.564 2.157 34.876 1.00 51.47 92 ARG A CA 1
ATOM 751 C C . ARG A 1 92 ? -16.332 3.234 35.655 1.00 51.47 92 ARG A C 1
ATOM 753 O O . ARG A 1 92 ? -16.418 3.123 36.870 1.00 51.47 92 ARG A O 1
ATOM 760 N N . GLU A 1 93 ? -16.933 4.226 34.995 1.00 50.19 93 GLU A N 1
ATOM 761 C CA . GLU A 1 93 ? -17.594 5.368 35.665 1.00 50.19 93 GLU A CA 1
ATOM 762 C C . GLU A 1 93 ? -19.129 5.391 35.544 1.00 50.19 93 GLU A C 1
ATOM 764 O O . GLU A 1 93 ? -19.765 6.399 35.839 1.00 50.19 93 GLU A O 1
ATOM 769 N N . ARG A 1 94 ? -19.767 4.281 35.151 1.00 45.38 94 ARG A N 1
ATOM 770 C CA . ARG A 1 94 ? -21.242 4.178 35.114 1.00 45.38 94 ARG A CA 1
ATOM 771 C C . ARG A 1 94 ? -21.820 3.196 36.127 1.00 45.38 94 ARG A C 1
ATOM 773 O O . ARG A 1 94 ? -22.867 2.607 35.883 1.00 45.38 94 ARG A O 1
ATOM 780 N N . HIS A 1 95 ? -21.184 3.062 37.289 1.00 41.31 95 HIS A N 1
ATOM 781 C CA . HIS A 1 95 ? -21.886 2.564 38.469 1.00 41.31 95 HIS A CA 1
ATOM 782 C C . HIS A 1 95 ? -22.371 3.758 39.298 1.00 41.31 95 HIS A C 1
ATOM 784 O O . 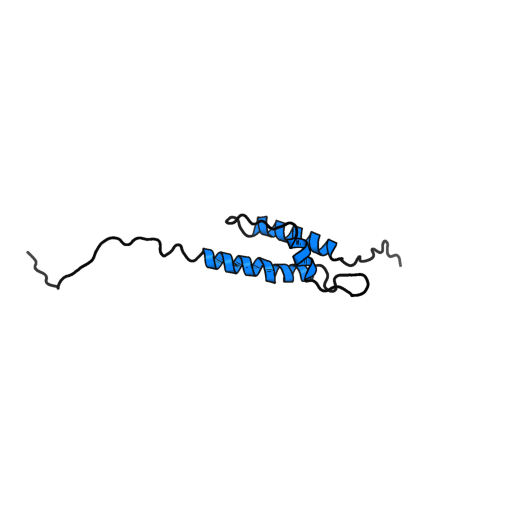HIS A 1 95 ? -21.555 4.398 39.964 1.00 41.31 95 HIS A O 1
ATOM 790 N N . PRO A 1 96 ? -23.676 4.083 39.298 1.00 46.22 96 PRO A N 1
ATOM 791 C CA . PRO A 1 96 ? -24.215 4.985 40.298 1.00 46.22 96 PRO A CA 1
ATOM 792 C C . PRO A 1 96 ? -24.143 4.268 41.650 1.00 46.22 96 PRO A C 1
ATOM 794 O O . PRO A 1 96 ? -24.968 3.412 41.969 1.00 46.22 96 PRO A O 1
ATOM 797 N N . GLN A 1 97 ? -23.124 4.593 42.446 1.00 52.75 97 GLN A N 1
ATOM 798 C CA . GLN A 1 97 ? -23.112 4.288 43.872 1.00 52.75 97 GLN A CA 1
ATOM 799 C C . GLN A 1 97 ? -24.152 5.187 44.547 1.00 52.75 97 GLN A C 1
ATOM 801 O O . GLN A 1 97 ? -23.848 6.277 45.027 1.00 52.75 97 GLN A O 1
ATOM 806 N N . HIS A 1 98 ? -25.409 4.748 44.549 1.00 42.03 98 HIS A N 1
ATOM 807 C CA . HIS A 1 98 ? -26.421 5.308 45.430 1.00 42.03 98 HIS A CA 1
ATOM 808 C C . HIS A 1 98 ? -26.486 4.506 46.735 1.00 42.03 98 HIS A C 1
ATOM 810 O O . HIS A 1 98 ? -26.745 3.307 46.716 1.00 42.03 98 HIS A O 1
ATOM 816 N N . ARG A 1 99 ? -26.377 5.269 47.835 1.00 39.25 99 ARG A N 1
ATOM 817 C CA . ARG A 1 99 ? -26.641 4.978 49.263 1.00 39.25 99 ARG A CA 1
ATOM 818 C C . ARG A 1 99 ? -25.490 4.310 50.037 1.00 39.25 99 ARG A C 1
ATOM 820 O O . ARG A 1 99 ? -25.119 3.192 49.734 1.00 39.25 99 ARG A O 1
ATOM 827 N N . GLY A 1 100 ? -24.925 4.908 51.089 1.00 34.50 100 GLY A N 1
ATOM 828 C CA . GLY A 1 100 ? -25.369 6.064 51.869 1.00 34.50 100 GLY A CA 1
ATOM 829 C C . GLY A 1 100 ? -24.230 6.775 52.604 1.00 34.50 100 GLY A C 1
ATOM 830 O O . GLY A 1 100 ? -23.335 6.157 53.169 1.00 34.50 100 GLY A O 1
ATOM 831 N N . LEU A 1 101 ? -24.323 8.104 52.604 1.00 40.84 101 LEU A N 1
ATOM 832 C CA . LEU A 1 101 ? -23.976 8.956 53.744 1.00 40.84 101 LEU A CA 1
ATOM 83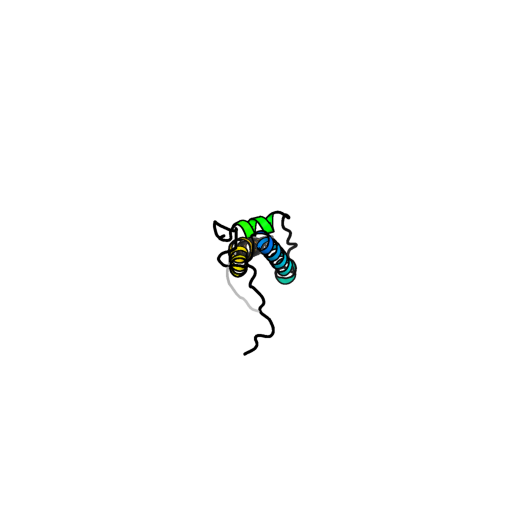3 C C . LEU A 1 101 ? -24.859 8.495 54.931 1.00 40.84 101 LEU A C 1
ATOM 835 O O . LEU A 1 101 ? -26.013 8.150 54.695 1.00 40.84 101 LEU A O 1
ATOM 839 N N . SER A 1 102 ? -24.462 8.457 56.199 1.00 37.12 102 SER A N 1
ATOM 840 C CA . SER A 1 102 ? -23.319 9.031 56.904 1.00 37.12 102 SER A CA 1
ATOM 841 C C . SER A 1 102 ? -23.411 8.630 58.395 1.00 37.12 102 SER A C 1
ATOM 843 O O . SER A 1 102 ? -24.476 8.243 58.866 1.00 37.12 102 SER A O 1
ATOM 845 N N . LEU A 1 103 ? -22.305 8.846 59.122 1.00 34.66 103 LEU A N 1
ATOM 846 C CA . LEU A 1 103 ? -22.195 9.071 60.576 1.00 34.66 103 LEU A CA 1
ATOM 847 C C . LEU A 1 103 ? -22.357 7.887 61.551 1.00 34.66 103 LEU A C 1
ATOM 849 O O . LEU A 1 103 ? -23.441 7.360 61.759 1.00 34.66 103 LEU A O 1
ATOM 853 N N . GLY A 1 104 ? -21.297 7.678 62.341 1.00 30.67 104 GLY A N 1
ATOM 854 C CA . GLY A 1 104 ? -21.470 7.626 63.795 1.00 30.67 104 GLY A CA 1
ATOM 855 C C . GLY A 1 104 ? -20.934 6.393 64.522 1.00 30.67 104 GLY A C 1
ATOM 856 O O . GLY A 1 104 ? -21.592 5.369 64.579 1.00 30.67 104 GLY A O 1
ATOM 857 N N . ALA A 1 105 ? -19.811 6.602 65.211 1.00 33.41 105 ALA A N 1
ATOM 858 C CA . ALA A 1 105 ? -19.563 6.148 66.583 1.00 33.41 105 ALA A CA 1
ATOM 859 C C . ALA A 1 105 ? -19.301 4.649 66.898 1.00 33.41 105 ALA A C 1
ATOM 861 O O . ALA A 1 105 ? -20.198 3.829 67.019 1.00 33.41 105 ALA A O 1
ATOM 862 N N . THR A 1 106 ? -18.019 4.394 67.188 1.00 36.53 106 THR A N 1
ATOM 863 C CA . THR A 1 106 ? -17.466 3.857 68.457 1.00 36.53 106 THR A CA 1
ATOM 864 C C . THR A 1 106 ? -17.809 2.439 68.962 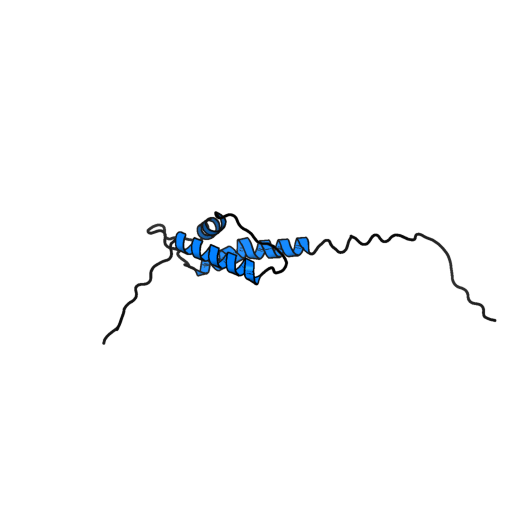1.00 36.53 106 THR A C 1
ATOM 866 O O . THR A 1 106 ? -18.947 2.078 69.229 1.00 36.53 106 THR A O 1
ATOM 869 N N . LEU A 1 107 ? -16.727 1.699 69.247 1.00 39.88 107 LEU A N 1
ATOM 870 C CA . LEU A 1 107 ? -16.601 0.456 70.027 1.00 39.88 107 LEU A CA 1
ATOM 871 C C . LEU A 1 107 ? -17.367 0.436 71.370 1.00 39.88 107 LEU A C 1
ATOM 873 O O . LEU A 1 107 ? -17.228 1.378 72.151 1.00 39.88 107 LEU A O 1
ATOM 877 N N . ARG A 1 108 ? -17.986 -0.711 71.710 1.00 37.09 108 ARG A N 1
ATOM 878 C CA . ARG A 1 108 ? -17.866 -1.440 73.004 1.00 37.09 108 ARG A CA 1
ATOM 879 C C . ARG A 1 108 ? -18.707 -2.726 73.000 1.00 37.09 108 ARG A C 1
ATOM 881 O O . ARG A 1 108 ? -19.813 -2.738 72.476 1.00 37.09 108 ARG A O 1
ATOM 888 N N . GLY A 1 109 ? -18.168 -3.795 73.588 1.00 36.78 109 GLY A N 1
ATOM 889 C CA . GLY A 1 109 ? -18.864 -5.070 73.778 1.00 36.78 109 GLY A CA 1
ATOM 890 C C . GLY A 1 109 ? -19.759 -5.115 75.019 1.00 36.78 109 GLY A C 1
ATOM 891 O O . GLY A 1 109 ? -19.648 -4.260 75.893 1.00 36.78 109 GLY A O 1
ATOM 892 N N . ALA A 1 110 ? -20.596 -6.152 75.093 1.00 34.75 110 ALA A N 1
ATOM 893 C CA . ALA A 1 110 ? -21.098 -6.781 76.317 1.00 34.75 110 ALA A CA 1
ATOM 894 C C . ALA A 1 110 ? -21.765 -8.123 75.952 1.00 34.75 110 ALA A C 1
ATOM 896 O O . ALA A 1 110 ? -22.484 -8.208 74.958 1.00 34.75 110 ALA A O 1
ATOM 897 N N . ALA A 1 111 ? -21.471 -9.155 76.740 1.00 34.62 111 ALA A N 1
ATOM 898 C CA . ALA A 1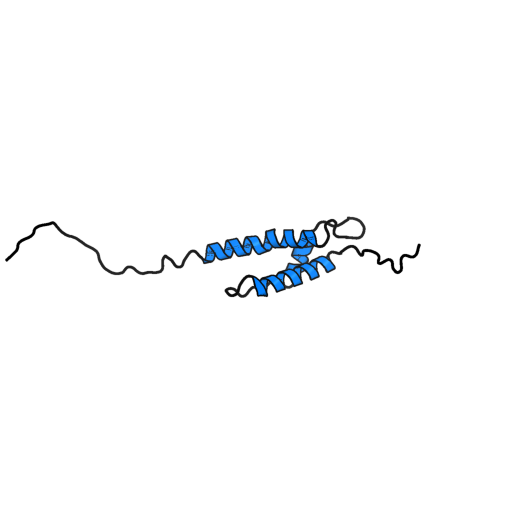 111 ? -22.058 -10.493 76.683 1.00 34.62 111 ALA A CA 1
ATOM 899 C C . ALA A 1 111 ? -23.458 -10.537 77.331 1.00 34.62 111 ALA A C 1
ATOM 901 O O . ALA A 1 111 ? -23.872 -9.562 77.965 1.00 34.62 111 ALA A O 1
ATOM 902 N N . PRO A 1 112 ? -24.137 -11.688 77.258 1.00 52.50 112 PRO A N 1
ATOM 903 C CA . PRO A 1 112 ? -24.793 -12.289 78.415 1.00 52.50 112 PRO A CA 1
ATOM 904 C C . PRO A 1 112 ? -23.985 -13.459 78.997 1.00 52.50 112 PRO A C 1
ATOM 906 O O . PRO A 1 112 ? -23.336 -14.192 78.215 1.00 52.50 112 PRO A O 1
#